Protein AF-A0A6J6F245-F1 (afdb_monomer_lite)

Structure (mmCIF, N/CA/C/O backbone):
data_AF-A0A6J6F245-F1
#
_entry.id   AF-A0A6J6F245-F1
#
loop_
_atom_site.group_PDB
_atom_site.id
_atom_site.type_symbol
_atom_site.label_atom_id
_atom_site.label_alt_id
_atom_site.label_comp_id
_atom_site.label_asym_id
_atom_site.label_entity_id
_atom_site.label_seq_id
_atom_site.pdbx_PDB_ins_code
_atom_site.Cartn_x
_atom_site.Cartn_y
_atom_site.Cartn_z
_atom_site.occupancy
_atom_site.B_iso_or_equiv
_atom_site.auth_seq_id
_atom_site.auth_comp_id
_atom_site.auth_asym_id
_atom_site.auth_atom_id
_atom_site.pdbx_PDB_model_num
ATOM 1 N N . MET A 1 1 ? 3.624 0.223 -33.256 1.00 48.72 1 MET A N 1
ATOM 2 C CA . MET A 1 1 ? 3.409 0.358 -31.798 1.00 48.72 1 MET A CA 1
ATOM 3 C C . MET A 1 1 ? 4.492 -0.437 -31.095 1.00 48.72 1 MET A C 1
ATOM 5 O O . MET A 1 1 ? 4.630 -1.615 -31.394 1.00 48.72 1 MET A O 1
ATOM 9 N N . TRP A 1 2 ? 5.310 0.193 -30.250 1.00 57.06 2 TRP A N 1
ATOM 10 C CA . TRP A 1 2 ? 6.284 -0.535 -29.435 1.00 57.06 2 TRP A CA 1
ATOM 11 C C . TRP A 1 2 ? 5.508 -1.301 -28.359 1.00 57.06 2 TRP A C 1
ATOM 13 O O . TRP A 1 2 ? 5.031 -0.709 -27.397 1.00 57.06 2 TRP A O 1
ATOM 23 N N . GLY A 1 3 ? 5.323 -2.607 -28.564 1.00 73.62 3 GLY A N 1
ATOM 24 C CA . GLY A 1 3 ? 4.664 -3.534 -27.635 1.00 73.62 3 GLY A CA 1
ATOM 25 C C . GLY A 1 3 ? 5.531 -3.864 -26.419 1.00 73.62 3 GLY A C 1
ATOM 26 O O . GLY A 1 3 ? 5.697 -5.033 -26.082 1.00 73.62 3 GLY A O 1
ATOM 27 N N . GLY A 1 4 ? 6.147 -2.847 -25.813 1.00 75.69 4 GLY A N 1
ATOM 28 C CA . GLY A 1 4 ? 7.039 -3.005 -24.674 1.00 75.69 4 GLY A CA 1
ATOM 29 C C . GLY A 1 4 ? 6.264 -3.511 -23.466 1.00 75.69 4 GLY A C 1
ATOM 30 O O . GLY A 1 4 ? 5.599 -2.747 -22.776 1.00 75.69 4 GLY A O 1
ATOM 31 N N . LYS A 1 5 ? 6.342 -4.811 -23.206 1.00 81.56 5 LYS A N 1
ATOM 32 C CA . LYS A 1 5 ? 6.003 -5.374 -21.903 1.00 81.56 5 LYS A CA 1
ATOM 33 C C . LYS A 1 5 ? 7.074 -4.902 -20.908 1.00 81.56 5 LYS A C 1
ATOM 35 O O . LYS A 1 5 ? 8.251 -4.863 -21.256 1.00 81.56 5 LYS A O 1
ATOM 40 N N . ASP A 1 6 ? 6.662 -4.511 -19.705 1.00 84.38 6 ASP A N 1
ATOM 41 C CA . ASP A 1 6 ? 7.566 -4.153 -18.600 1.00 84.38 6 ASP A CA 1
ATOM 42 C C . ASP A 1 6 ? 8.448 -2.905 -18.845 1.00 84.38 6 ASP A C 1
ATOM 44 O O . ASP A 1 6 ? 9.563 -2.809 -18.337 1.00 84.38 6 ASP A O 1
ATOM 48 N N . VAL A 1 7 ? 7.939 -1.900 -19.575 1.00 86.56 7 VAL A N 1
ATOM 49 C CA . VAL A 1 7 ? 8.628 -0.601 -19.777 1.00 86.56 7 VAL A CA 1
ATOM 50 C C . VAL A 1 7 ? 9.096 0.053 -18.467 1.00 86.56 7 VAL A C 1
ATOM 52 O O . VAL A 1 7 ? 10.225 0.538 -18.438 1.00 86.56 7 VAL A O 1
ATOM 55 N N . PRO A 1 8 ? 8.328 0.044 -17.357 1.00 85.44 8 PRO A N 1
ATOM 56 C CA . PRO A 1 8 ? 8.818 0.594 -16.090 1.00 85.44 8 PRO A CA 1
ATOM 57 C C . PRO A 1 8 ? 10.086 -0.104 -15.576 1.00 85.44 8 PRO A C 1
ATOM 59 O O . PRO A 1 8 ? 10.958 0.545 -15.001 1.00 85.44 8 PRO A O 1
ATOM 62 N N . SER A 1 9 ? 10.241 -1.402 -15.849 1.00 87.50 9 SER A N 1
ATOM 63 C CA . SER A 1 9 ? 11.430 -2.181 -15.485 1.00 87.50 9 SER A CA 1
ATOM 64 C C . SER A 1 9 ? 12.677 -1.773 -16.277 1.00 87.50 9 SER A C 1
ATOM 66 O O . SER A 1 9 ? 13.783 -2.124 -15.878 1.00 87.50 9 SER A O 1
ATOM 68 N N . GLN A 1 10 ? 12.526 -1.000 -17.361 1.00 87.69 10 GLN A N 1
ATOM 69 C CA . GLN A 1 10 ? 13.643 -0.404 -18.106 1.00 87.69 10 GLN A CA 1
ATOM 70 C C . GLN A 1 10 ? 14.232 0.828 -17.394 1.00 87.69 10 GLN A C 1
ATOM 72 O O . GLN A 1 10 ? 15.363 1.216 -17.675 1.00 87.69 10 GLN A O 1
ATOM 77 N N . LEU A 1 11 ? 13.501 1.412 -16.434 1.00 91.31 11 LEU A N 1
ATOM 78 C CA . LEU A 1 11 ? 13.966 2.464 -15.521 1.00 91.31 11 LEU A CA 1
ATOM 79 C C . LEU A 1 11 ? 13.761 2.013 -14.061 1.00 91.31 11 LEU A C 1
ATOM 81 O O . LEU A 1 11 ? 13.026 2.655 -13.301 1.00 91.31 11 LEU A O 1
ATOM 85 N N . PRO A 1 12 ? 14.407 0.907 -13.644 1.00 89.19 12 PRO A N 1
ATOM 86 C CA . PRO A 1 12 ? 14.027 0.163 -12.445 1.00 89.19 12 PRO A CA 1
ATOM 87 C C . PRO A 1 12 ? 14.167 0.990 -11.165 1.00 89.19 12 PRO A C 1
ATOM 89 O O . PRO A 1 12 ? 13.341 0.866 -10.264 1.00 89.19 12 PRO A O 1
ATOM 92 N N . TYR A 1 13 ? 15.164 1.877 -11.093 1.00 94.25 13 TYR A N 1
ATOM 93 C CA . TYR A 1 13 ? 15.373 2.745 -9.935 1.00 94.25 13 TYR A CA 1
ATOM 94 C C . TYR A 1 13 ? 14.203 3.717 -9.723 1.00 94.25 13 TYR A C 1
ATOM 96 O O . TYR A 1 13 ? 13.607 3.758 -8.647 1.00 94.25 13 TYR A O 1
ATOM 104 N N . HIS A 1 14 ? 13.834 4.474 -10.761 1.00 93.81 14 HIS A N 1
ATOM 105 C CA . HIS A 1 14 ? 12.759 5.463 -10.669 1.00 93.81 14 HIS A CA 1
ATOM 106 C C . HIS A 1 14 ? 11.386 4.803 -10.529 1.00 93.81 14 HIS A C 1
ATOM 108 O O . HIS A 1 14 ? 10.574 5.262 -9.726 1.00 93.81 14 HIS A O 1
ATOM 114 N N . ALA A 1 15 ? 11.143 3.702 -11.247 1.00 95.38 15 ALA A N 1
ATOM 115 C CA . ALA A 1 15 ? 9.911 2.933 -11.115 1.00 95.38 15 ALA A CA 1
ATOM 116 C C . ALA A 1 15 ? 9.736 2.397 -9.685 1.00 95.38 15 ALA A C 1
ATOM 118 O O . ALA A 1 15 ? 8.676 2.584 -9.090 1.00 95.38 15 ALA A O 1
ATOM 119 N N . SER A 1 16 ? 10.795 1.824 -9.099 1.00 96.75 16 SER A N 1
ATOM 120 C CA . SER A 1 16 ? 10.771 1.338 -7.714 1.00 96.75 16 SER A CA 1
ATOM 121 C C . SER A 1 16 ? 10.567 2.476 -6.715 1.00 96.75 16 SER A C 1
ATOM 123 O O . SER A 1 16 ? 9.763 2.343 -5.799 1.00 96.75 16 SER A O 1
ATOM 125 N N . MET A 1 17 ? 11.238 3.620 -6.900 1.00 96.56 17 MET A N 1
ATOM 126 C CA . MET A 1 17 ? 11.056 4.790 -6.033 1.00 96.56 17 MET A CA 1
ATOM 127 C C . MET A 1 17 ? 9.597 5.269 -6.027 1.00 96.56 17 MET A C 1
ATOM 129 O O . MET A 1 17 ? 9.028 5.498 -4.959 1.00 96.56 17 MET A O 1
ATOM 133 N N . LEU A 1 18 ? 8.994 5.433 -7.207 1.00 95.94 18 LEU A N 1
ATOM 134 C CA . LEU A 1 18 ? 7.616 5.907 -7.333 1.00 95.94 18 LEU A CA 1
ATOM 135 C C . LEU A 1 18 ? 6.618 4.883 -6.785 1.00 95.94 18 LEU A C 1
ATOM 137 O O . LEU A 1 18 ? 5.696 5.257 -6.063 1.00 95.94 18 LEU A O 1
ATOM 141 N N . PHE A 1 19 ? 6.831 3.595 -7.057 1.00 96.25 19 PHE A N 1
ATOM 142 C CA . PHE A 1 19 ? 5.982 2.535 -6.524 1.00 96.25 19 PHE A CA 1
ATOM 143 C C . PHE A 1 19 ? 6.038 2.465 -4.993 1.00 96.25 19 PHE A C 1
ATOM 145 O O . PHE A 1 19 ? 4.993 2.441 -4.345 1.00 96.25 19 PHE A O 1
ATOM 152 N N . SER A 1 20 ? 7.233 2.530 -4.402 1.00 97.56 20 SER A N 1
ATOM 153 C CA . SER A 1 20 ? 7.399 2.535 -2.945 1.00 97.56 20 SER A CA 1
ATOM 154 C C . SER A 1 20 ? 6.666 3.698 -2.280 1.00 97.56 20 SER A C 1
ATOM 156 O O . SER A 1 20 ? 6.108 3.523 -1.202 1.00 97.56 20 SER A O 1
ATOM 158 N N . ARG A 1 21 ? 6.597 4.872 -2.924 1.00 97.25 21 ARG A N 1
ATOM 159 C CA . ARG A 1 21 ? 5.798 5.999 -2.412 1.00 97.25 21 ARG A CA 1
ATOM 160 C C . ARG A 1 21 ? 4.305 5.677 -2.378 1.00 97.25 21 ARG A C 1
ATOM 162 O O . ARG A 1 21 ? 3.656 5.986 -1.386 1.00 97.25 21 ARG A O 1
ATOM 169 N N . ASN A 1 22 ? 3.776 5.010 -3.404 1.00 96.00 22 ASN A N 1
ATOM 170 C CA . ASN A 1 22 ? 2.375 4.576 -3.415 1.00 96.00 22 ASN A CA 1
ATOM 171 C C . ASN A 1 22 ? 2.091 3.570 -2.288 1.00 96.00 22 ASN A C 1
ATOM 173 O O . ASN A 1 22 ? 1.082 3.693 -1.599 1.00 96.00 22 ASN A O 1
ATOM 177 N N . VAL A 1 23 ? 3.004 2.618 -2.063 1.00 95.88 23 VAL A N 1
ATOM 178 C CA . VAL A 1 23 ? 2.888 1.629 -0.979 1.00 95.88 23 VAL A CA 1
ATOM 179 C C . VAL A 1 23 ? 2.933 2.302 0.394 1.00 95.88 23 VAL A C 1
ATOM 181 O O . VAL A 1 23 ? 2.087 2.019 1.235 1.00 95.88 23 VAL A O 1
ATOM 184 N N . VAL A 1 24 ? 3.875 3.224 0.617 1.00 95.25 24 VAL A N 1
ATOM 185 C CA . VAL A 1 24 ? 3.977 3.972 1.881 1.00 95.25 24 VAL A CA 1
ATOM 186 C C . VAL A 1 24 ? 2.712 4.785 2.1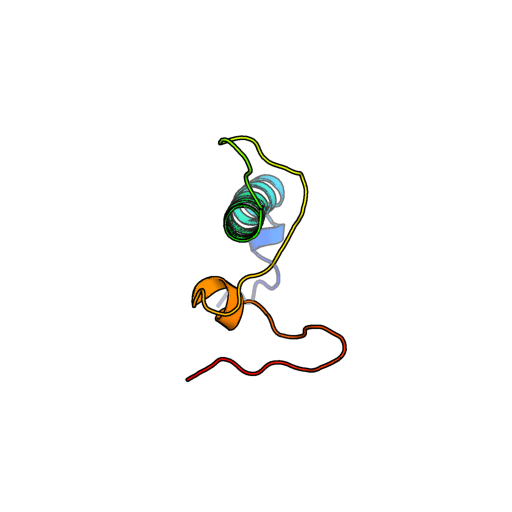39 1.00 95.25 24 VAL A C 1
ATOM 188 O O . VAL A 1 24 ? 2.196 4.748 3.250 1.00 95.25 24 VAL A O 1
ATOM 191 N N . ASN A 1 25 ? 2.174 5.465 1.127 1.00 94.62 25 ASN A N 1
ATOM 192 C CA . ASN A 1 25 ? 0.9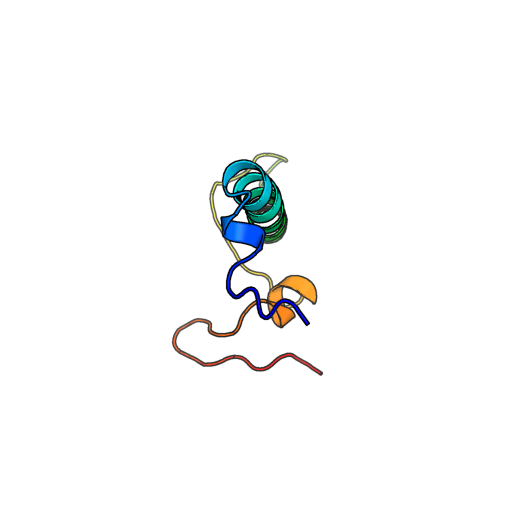46 6.243 1.282 1.00 94.62 25 ASN A CA 1
ATOM 193 C C . ASN A 1 25 ? -0.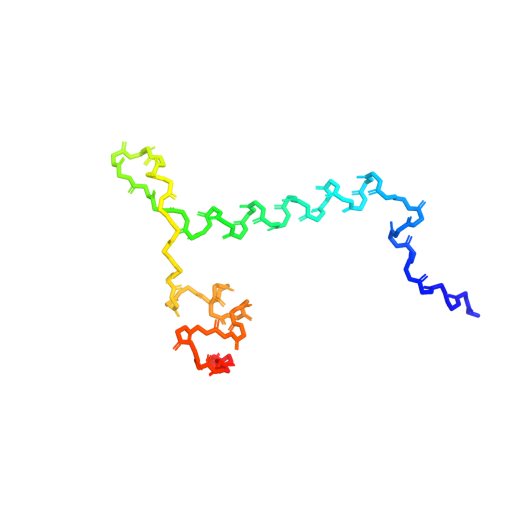245 5.364 1.688 1.00 94.62 25 ASN A C 1
ATOM 195 O O . ASN A 1 25 ? -0.996 5.742 2.581 1.00 94.62 25 ASN A O 1
ATOM 199 N N . LEU A 1 26 ? -0.390 4.175 1.093 1.00 94.69 26 LEU A N 1
ATOM 200 C CA . LEU A 1 26 ? -1.437 3.229 1.486 1.00 94.69 26 LEU A CA 1
ATOM 201 C C . LEU A 1 26 ? -1.233 2.711 2.920 1.00 94.69 26 LEU A C 1
ATOM 203 O O . LEU A 1 26 ? -2.185 2.645 3.691 1.00 94.69 26 LEU A O 1
ATOM 207 N N . LEU A 1 27 ? 0.006 2.380 3.299 1.00 93.31 27 LEU A N 1
ATOM 208 C CA . LEU A 1 27 ? 0.327 1.939 4.661 1.00 93.31 27 LEU A CA 1
ATOM 209 C C . LEU A 1 27 ? 0.056 3.027 5.704 1.00 93.31 27 LEU A C 1
ATOM 211 O O . LEU A 1 27 ? -0.376 2.710 6.808 1.00 93.31 27 LEU A O 1
ATOM 215 N N . LEU A 1 28 ? 0.279 4.297 5.360 1.00 92.62 28 LEU A N 1
ATOM 216 C CA . LEU A 1 28 ? -0.021 5.421 6.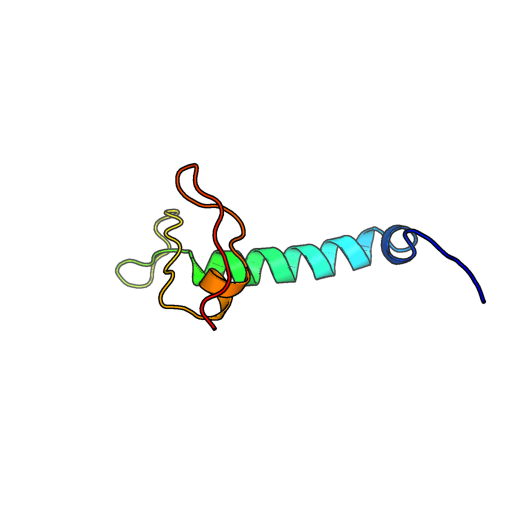244 1.00 92.62 28 LEU A CA 1
ATOM 217 C C . LEU A 1 28 ? -1.521 5.539 6.540 1.00 92.62 28 LEU A C 1
ATOM 219 O O . LEU A 1 28 ? -1.860 5.843 7.678 1.00 92.62 28 LEU A O 1
ATOM 223 N N . LEU A 1 29 ? -2.401 5.234 5.578 1.00 92.88 29 LEU A N 1
ATOM 224 C CA . LEU A 1 29 ? -3.853 5.189 5.818 1.00 92.88 29 LEU A CA 1
ATOM 225 C C . LEU A 1 29 ? -4.248 4.085 6.815 1.00 92.88 29 LEU A C 1
ATOM 227 O O . LEU A 1 29 ? -5.208 4.241 7.557 1.00 92.88 29 LEU A O 1
ATOM 231 N N . MET A 1 30 ? -3.499 2.977 6.856 1.00 94.56 30 MET A N 1
ATOM 232 C CA . MET A 1 30 ? -3.786 1.825 7.725 1.00 94.56 30 MET A CA 1
ATOM 233 C C . MET A 1 30 ? -3.037 1.860 9.068 1.00 94.56 30 MET A C 1
ATOM 235 O O . MET A 1 30 ? -3.295 1.035 9.948 1.00 94.56 30 MET A O 1
ATOM 239 N N . SER A 1 31 ? -2.055 2.750 9.217 1.00 93.31 31 SER A N 1
ATOM 240 C CA . SER A 1 31 ? -1.172 2.788 10.382 1.00 93.31 31 SER A CA 1
ATOM 241 C C . SER A 1 31 ? -1.863 3.465 11.559 1.00 93.31 31 SER A C 1
ATOM 243 O O . SER A 1 31 ? -2.176 4.654 11.522 1.00 93.31 31 SER A O 1
ATOM 245 N N . LYS A 1 32 ? -2.006 2.740 12.667 1.00 88.50 32 LYS A N 1
ATOM 246 C CA . LYS A 1 32 ? -2.646 3.274 13.868 1.00 88.50 32 LYS A CA 1
ATOM 247 C C . LYS A 1 32 ? -1.713 4.205 14.638 1.00 88.50 32 LYS A C 1
ATOM 249 O O . LYS A 1 32 ? -0.555 3.869 14.916 1.00 88.50 32 LYS A O 1
ATOM 254 N N . THR A 1 33 ? -2.247 5.347 15.053 1.00 85.81 33 THR A N 1
ATOM 255 C CA . THR A 1 33 ? -1.552 6.316 15.905 1.00 85.81 33 THR A CA 1
ATOM 256 C C . THR A 1 33 ? -2.215 6.426 17.270 1.00 85.81 33 THR A C 1
ATOM 258 O O . THR A 1 33 ? -3.438 6.506 17.353 1.00 85.81 33 THR A O 1
ATOM 261 N N . VAL A 1 34 ? -1.413 6.490 18.329 1.00 85.31 34 VAL A N 1
ATOM 262 C CA . VAL A 1 34 ? -1.865 6.790 19.697 1.00 85.31 34 VAL A CA 1
ATOM 263 C C . VAL A 1 34 ? -1.040 7.970 20.193 1.00 85.31 34 VAL A C 1
ATOM 265 O O . VAL A 1 34 ? 0.180 7.973 20.036 1.00 85.31 34 VAL A O 1
ATOM 268 N N . ASP A 1 35 ? -1.703 9.008 20.705 1.00 84.75 35 ASP A N 1
ATOM 269 C CA . ASP A 1 35 ? -1.063 10.254 21.157 1.00 84.75 35 ASP A CA 1
ATOM 270 C C . ASP A 1 35 ? -0.112 10.873 20.111 1.00 84.75 35 ASP A C 1
ATOM 272 O O . ASP A 1 35 ? 0.977 11.360 20.420 1.00 84.75 35 A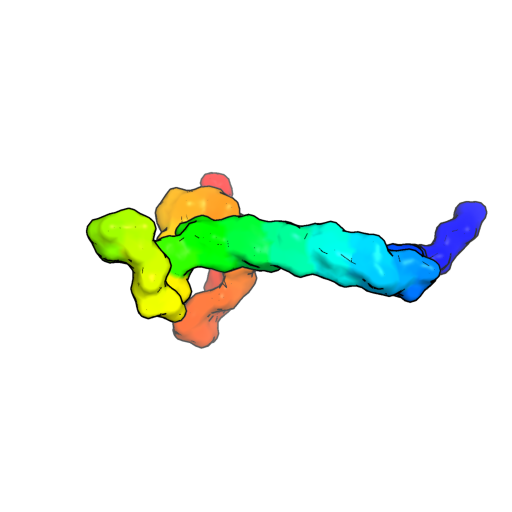SP A O 1
ATOM 276 N N . GLY A 1 36 ? -0.506 10.802 18.834 1.00 81.44 36 GLY A N 1
ATOM 277 C CA . GLY A 1 36 ? 0.271 11.324 17.705 1.00 81.44 36 GLY A CA 1
ATOM 278 C C . GLY A 1 36 ? 1.515 10.507 17.336 1.00 81.44 36 GLY A C 1
ATOM 279 O O . GLY A 1 36 ? 2.288 10.940 16.482 1.00 81.44 36 GLY A O 1
ATOM 280 N N . LYS A 1 37 ? 1.728 9.333 17.944 1.00 85.44 37 LYS A N 1
ATOM 281 C CA . LYS A 1 37 ? 2.861 8.445 17.645 1.00 85.44 37 LYS A CA 1
ATOM 282 C C . LYS A 1 37 ? 2.402 7.185 16.904 1.00 85.44 37 LYS A C 1
ATOM 284 O O . LYS A 1 37 ? 1.379 6.608 17.282 1.00 85.44 37 LYS A O 1
ATOM 289 N N . PRO A 1 38 ? 3.146 6.721 15.880 1.00 84.81 38 PRO A N 1
ATOM 290 C CA . PRO A 1 38 ? 2.865 5.451 15.221 1.00 84.81 38 PRO A CA 1
ATOM 291 C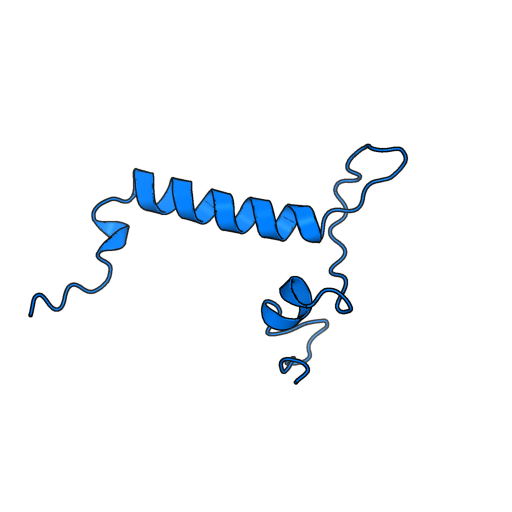 C . PRO A 1 38 ? 3.038 4.292 16.201 1.00 84.81 38 PRO A C 1
ATOM 293 O O . PRO A 1 38 ? 4.052 4.200 16.891 1.00 84.81 38 PRO A O 1
ATOM 296 N N . THR A 1 39 ? 2.062 3.393 16.237 1.00 88.44 39 THR A N 1
ATOM 297 C CA . THR A 1 39 ? 2.111 2.192 17.089 1.00 88.44 39 THR A CA 1
ATOM 298 C C . THR A 1 39 ? 2.822 1.015 16.420 1.00 88.44 39 THR A C 1
ATOM 300 O O . THR A 1 39 ? 3.193 0.059 17.093 1.00 88.44 39 THR A O 1
ATOM 303 N N . GLY A 1 40 ? 3.010 1.071 15.096 1.00 86.94 40 GLY A N 1
ATOM 304 C CA . GLY A 1 40 ? 3.477 -0.059 14.287 1.00 86.94 40 GLY A CA 1
ATOM 305 C C . GLY A 1 40 ? 2.385 -1.092 13.981 1.00 86.94 40 GLY A C 1
ATOM 306 O O . GLY A 1 40 ? 2.643 -2.043 13.249 1.00 86.94 40 GLY A O 1
ATOM 307 N N . GLU A 1 41 ? 1.170 -0.903 14.504 1.00 91.50 41 GLU A N 1
ATOM 308 C CA . GLU A 1 41 ? 0.008 -1.733 14.199 1.00 91.50 41 GLU A CA 1
ATOM 309 C C . GLU A 1 41 ? -0.637 -1.278 12.881 1.00 91.50 41 GLU A C 1
ATOM 311 O O . GLU A 1 41 ? -0.919 -0.091 12.684 1.00 91.50 41 GLU A O 1
ATOM 316 N N . ILE A 1 42 ? -0.879 -2.238 11.986 1.00 91.94 42 ILE A N 1
ATOM 317 C CA . ILE A 1 42 ? -1.596 -2.031 10.726 1.00 91.94 42 ILE A CA 1
ATOM 318 C C . ILE A 1 42 ? -3.021 -2.544 10.913 1.00 91.94 42 ILE A C 1
ATOM 320 O O . ILE A 1 42 ? -3.236 -3.744 11.081 1.00 91.94 42 ILE A O 1
ATOM 324 N N . SER A 1 43 ? -3.984 -1.629 10.876 1.00 92.44 43 SER A N 1
ATOM 325 C CA . SER A 1 43 ? -5.404 -1.920 11.049 1.00 92.44 43 SER A CA 1
ATOM 326 C C . SER A 1 43 ? -6.176 -1.332 9.866 1.00 92.44 43 SER A C 1
ATOM 328 O O . SER A 1 43 ? -6.461 -0.136 9.880 1.00 92.44 43 SER A O 1
ATOM 330 N N . PRO A 1 44 ? -6.501 -2.128 8.830 1.00 92.19 44 PRO A N 1
ATOM 331 C CA . PRO A 1 44 ? -7.267 -1.632 7.693 1.00 92.19 44 PRO A CA 1
ATOM 332 C C . PRO A 1 44 ? -8.693 -1.262 8.123 1.00 92.19 44 PRO A C 1
ATOM 334 O O . PRO A 1 44 ? -9.437 -2.110 8.618 1.00 92.19 44 PRO A O 1
ATOM 337 N N . ASP A 1 45 ? -9.072 -0.001 7.915 1.00 92.25 45 ASP A N 1
ATOM 338 C CA . ASP A 1 45 ? -10.440 0.480 8.098 1.00 92.25 45 ASP A CA 1
ATOM 339 C C . ASP A 1 45 ? -11.207 0.387 6.774 1.00 92.25 45 ASP A C 1
ATOM 341 O O . ASP A 1 45 ? -10.937 1.124 5.834 1.00 92.25 45 ASP A O 1
ATOM 345 N N . PHE A 1 46 ? -12.171 -0.530 6.687 1.00 91.81 46 PHE A N 1
ATOM 346 C CA . PHE A 1 46 ? -12.974 -0.719 5.474 1.00 91.81 46 PHE A CA 1
ATOM 347 C C . PHE A 1 46 ? -14.116 0.295 5.318 1.00 91.81 46 PHE A C 1
ATOM 349 O O . PHE A 1 46 ? -14.863 0.206 4.345 1.00 91.81 46 PHE A O 1
ATOM 356 N N . ALA A 1 47 ? -14.281 1.234 6.254 1.00 91.31 47 ALA A N 1
ATOM 357 C CA . ALA A 1 47 ? -15.115 2.412 6.028 1.00 91.31 47 ALA A CA 1
ATOM 358 C C . ALA A 1 47 ? -14.402 3.465 5.155 1.00 91.31 47 ALA A C 1
ATOM 360 O O . ALA A 1 47 ? -15.071 4.316 4.568 1.00 91.31 47 ALA A O 1
ATOM 361 N N . ASP A 1 48 ? -13.070 3.402 5.042 1.00 92.75 48 ASP A N 1
ATOM 362 C CA . ASP A 1 48 ? -12.286 4.225 4.121 1.00 92.75 48 ASP A CA 1
ATOM 363 C C . ASP A 1 48 ? -12.394 3.670 2.688 1.00 92.75 48 ASP A C 1
ATOM 365 O O . ASP A 1 48 ? -12.070 2.510 2.414 1.00 92.75 48 ASP A O 1
ATOM 369 N N . GLU A 1 49 ? -12.847 4.510 1.752 1.00 93.38 49 GLU A N 1
ATOM 370 C CA . GLU A 1 49 ? -13.102 4.114 0.361 1.00 93.38 49 GLU A CA 1
ATOM 371 C C . GLU A 1 49 ? -11.846 3.643 -0.393 1.00 93.38 49 GLU A C 1
ATOM 373 O O . GLU A 1 49 ? -11.941 2.814 -1.309 1.00 93.38 49 GLU A O 1
ATOM 378 N N . ILE A 1 50 ? -10.668 4.154 -0.017 1.00 93.06 50 ILE A N 1
ATOM 379 C CA . ILE A 1 50 ? -9.382 3.812 -0.630 1.00 93.06 50 ILE A CA 1
ATOM 380 C C . ILE A 1 50 ? -8.967 2.426 -0.144 1.00 93.06 50 ILE A C 1
ATOM 382 O O . ILE A 1 50 ? -8.584 1.581 -0.959 1.00 93.06 50 ILE A O 1
ATOM 386 N N . ILE A 1 51 ? -9.082 2.171 1.162 1.00 93.56 51 ILE A N 1
ATOM 387 C CA . ILE A 1 51 ? -8.768 0.868 1.763 1.00 93.56 51 ILE A CA 1
ATOM 388 C C . ILE A 1 51 ? -9.737 -0.209 1.258 1.00 93.56 51 ILE A C 1
ATOM 390 O O . ILE A 1 51 ? -9.283 -1.288 0.863 1.00 93.56 51 ILE A O 1
ATOM 394 N N . ASP A 1 52 ? -11.042 0.079 1.207 1.00 93.88 52 ASP A N 1
ATOM 395 C CA . ASP A 1 52 ? -12.041 -0.865 0.692 1.00 93.88 52 ASP A CA 1
ATOM 396 C C . ASP A 1 52 ? -11.801 -1.206 -0.783 1.00 93.88 52 ASP A C 1
ATOM 398 O O . ASP A 1 52 ? -11.796 -2.378 -1.163 1.00 93.88 52 ASP A O 1
ATOM 402 N N . SER A 1 53 ? -11.507 -0.195 -1.608 1.00 91.81 53 SER A N 1
ATOM 403 C CA . SER A 1 53 ? -11.241 -0.399 -3.037 1.00 91.81 53 SER A CA 1
ATOM 404 C C . SER A 1 53 ? -9.919 -1.131 -3.304 1.00 91.81 53 SER A C 1
ATOM 406 O O . SER A 1 53 ? -9.800 -1.818 -4.321 1.00 91.81 53 SER A O 1
ATOM 408 N N . ALA A 1 54 ? -8.920 -0.992 -2.427 1.00 93.56 54 ALA A N 1
ATOM 409 C CA . ALA A 1 54 ? -7.614 -1.631 -2.583 1.00 93.56 54 ALA A CA 1
ATOM 410 C C . ALA A 1 54 ? -7.588 -3.099 -2.112 1.00 93.56 54 ALA A C 1
ATOM 412 O O . ALA A 1 54 ? -6.771 -3.890 -2.594 1.00 93.56 54 ALA A O 1
ATOM 413 N N . ALA A 1 55 ? -8.452 -3.486 -1.170 1.00 93.56 55 ALA A N 1
ATOM 414 C CA . ALA A 1 55 ? -8.418 -4.807 -0.551 1.00 93.56 55 ALA A CA 1
ATOM 415 C C . ALA A 1 55 ? -9.226 -5.854 -1.339 1.00 93.56 55 ALA A C 1
ATOM 417 O O . ALA A 1 55 ? -10.450 -5.894 -1.276 1.00 93.56 55 ALA A O 1
ATOM 418 N N . LEU A 1 56 ? -8.536 -6.784 -2.009 1.00 93.94 56 LEU A N 1
ATOM 419 C CA . LEU A 1 56 ? -9.176 -7.888 -2.750 1.00 93.94 56 LEU A CA 1
ATOM 420 C C . LEU A 1 56 ? -9.569 -9.083 -1.866 1.00 93.94 56 LEU A C 1
ATOM 422 O O . LEU A 1 56 ? -10.447 -9.870 -2.221 1.00 93.94 56 LEU A O 1
ATOM 426 N N . THR A 1 57 ? -8.907 -9.250 -0.722 1.00 93.81 57 THR A N 1
ATOM 427 C CA . THR A 1 57 ? -9.125 -10.362 0.213 1.00 93.81 57 THR A CA 1
ATOM 428 C C . THR A 1 57 ? -8.882 -9.903 1.643 1.00 93.81 57 THR A C 1
ATOM 430 O O . THR A 1 57 ? -7.949 -9.138 1.884 1.00 93.81 57 THR A O 1
ATOM 433 N N . HIS A 1 58 ? -9.657 -10.407 2.600 1.00 93.38 58 HIS A N 1
ATOM 434 C CA . HIS A 1 58 ? -9.412 -10.193 4.026 1.00 93.38 58 HIS A CA 1
ATOM 435 C C . HIS A 1 58 ? -9.984 -11.355 4.845 1.00 93.38 58 HIS A C 1
ATOM 437 O O . HIS A 1 58 ? -11.050 -11.871 4.516 1.00 93.38 58 HIS A O 1
ATOM 443 N N . ALA A 1 59 ? -9.275 -11.772 5.900 1.00 93.19 59 ALA A N 1
ATOM 444 C CA . ALA A 1 59 ? -9.698 -12.845 6.809 1.00 93.19 59 ALA A CA 1
ATOM 445 C C . ALA A 1 59 ? -10.139 -14.152 6.102 1.00 93.19 59 ALA A C 1
ATOM 447 O O . ALA A 1 59 ? -11.107 -14.793 6.499 1.00 93.19 59 ALA A O 1
ATOM 448 N N . GLY A 1 60 ? -9.442 -14.541 5.029 1.00 95.44 60 GLY A N 1
ATOM 449 C CA . GLY A 1 60 ? -9.737 -15.766 4.271 1.00 95.44 60 GLY A CA 1
ATOM 450 C C . GLY A 1 60 ? -10.912 -15.665 3.289 1.00 95.44 60 GLY A C 1
ATOM 451 O O . GLY A 1 60 ? -11.190 -16.636 2.590 1.00 95.44 60 GLY A O 1
ATOM 452 N N . ALA A 1 61 ? -11.569 -14.508 3.184 1.00 94.62 61 ALA A N 1
ATOM 453 C CA . ALA A 1 61 ? -12.647 -14.267 2.231 1.00 94.62 61 ALA A CA 1
ATOM 454 C C . ALA A 1 61 ? -12.211 -13.310 1.113 1.00 94.62 61 ALA A C 1
ATOM 456 O O . ALA A 1 61 ? -11.466 -12.349 1.338 1.00 94.62 61 ALA A O 1
ATOM 457 N N . LYS A 1 62 ? -12.712 -13.559 -0.103 1.00 94.44 62 LYS A N 1
ATOM 458 C CA . LYS A 1 62 ? -12.659 -12.586 -1.199 1.00 94.44 62 LYS A CA 1
ATOM 459 C C . LYS A 1 62 ? -13.533 -11.386 -0.830 1.00 94.44 62 LYS A C 1
ATOM 461 O O . LYS A 1 62 ? -14.643 -11.563 -0.332 1.00 94.44 62 LYS A O 1
ATOM 466 N N . ARG A 1 63 ? -13.038 -10.184 -1.105 1.00 92.31 63 ARG A N 1
ATOM 467 C CA . ARG A 1 63 ? -13.798 -8.938 -1.016 1.00 92.31 63 ARG A CA 1
ATOM 468 C C . ARG A 1 63 ? -14.196 -8.477 -2.413 1.00 92.31 63 ARG A C 1
ATOM 470 O O . ARG A 1 63 ? -13.485 -8.715 -3.391 1.00 92.31 63 ARG A O 1
ATOM 477 N N . GLU A 1 64 ? -15.337 -7.815 -2.494 1.00 85.44 64 GLU A N 1
ATOM 478 C CA . GLU A 1 64 ? -15.761 -7.067 -3.672 1.00 85.44 64 GLU A CA 1
ATOM 479 C C . GLU A 1 64 ? -15.930 -5.617 -3.248 1.00 85.44 64 GLU A C 1
ATOM 481 O O . GLU A 1 64 ? -16.334 -5.351 -2.118 1.00 85.44 64 GLU A O 1
ATOM 486 N N . ARG A 1 65 ? -15.576 -4.694 -4.140 1.00 73.62 65 ARG A N 1
ATOM 487 C CA . ARG A 1 65 ? -15.666 -3.261 -3.872 1.00 73.62 65 ARG A CA 1
ATOM 488 C C . ARG A 1 65 ? -17.104 -2.903 -3.489 1.00 73.62 65 ARG A C 1
ATOM 490 O O . ARG A 1 65 ? -18.022 -3.248 -4.242 1.00 73.62 65 ARG A O 1
ATOM 497 N N . SER A 1 66 ? -17.298 -2.195 -2.375 1.00 67.19 66 SER A N 1
ATOM 498 C CA . SER A 1 66 ? -18.601 -1.601 -2.078 1.00 67.19 66 SER A CA 1
ATOM 499 C C . SER A 1 66 ? -18.938 -0.574 -3.166 1.00 67.19 66 SER A C 1
ATOM 501 O O . SER A 1 66 ? -18.094 0.232 -3.553 1.00 67.19 66 SER A O 1
ATOM 503 N N . LYS A 1 67 ? -20.137 -0.685 -3.739 1.00 58.38 67 LYS A N 1
ATOM 504 C CA . LYS A 1 67 ? -20.546 0.041 -4.948 1.00 58.38 67 LYS A CA 1
ATOM 505 C C . LYS A 1 67 ? -20.672 1.544 -4.729 1.00 58.38 67 LYS A C 1
ATOM 507 O O . LYS A 1 67 ? -21.188 1.925 -3.658 1.00 58.38 67 LYS A O 1
#

Organism: NCBI:txid449393

Sequence (67 aa):
MWGGKDVPSQLPYHASMLFSRNVVNLLLLMSKTVDGKPTGEISPDFADEIIDSAALTHAGAKRERSK

pLDDT: mean 88.83, std 9.55, range [48.72, 97.56]

Secondary structure (DSSP, 8-state):
----TTGGGGSHHHHHHHHHHHHHHHHHHHEEEETTEEEEEE---TTSHHHHHH-SEETTEE-----

Radius of gyration: 16.25 Å; chains: 1; bounding box: 36×27×53 Å

Foldseek 3Di:
DPPDDPPLVVVVVVSVVVVVVVVVVLQVQQFDDDPNHTPVDGHQDCVDQVSQPPDQDDPHDGHDRDD